Protein AF-A0A845XL93-F1 (afdb_monomer)

Mean predicted aligned error: 10.4 Å

Nearest PDB structures (foldseek):
  8s0f-assembly1_D  TM=5.681E-01  e=9.215E-02  Homo sapiens
  8iye-assembly1_B  TM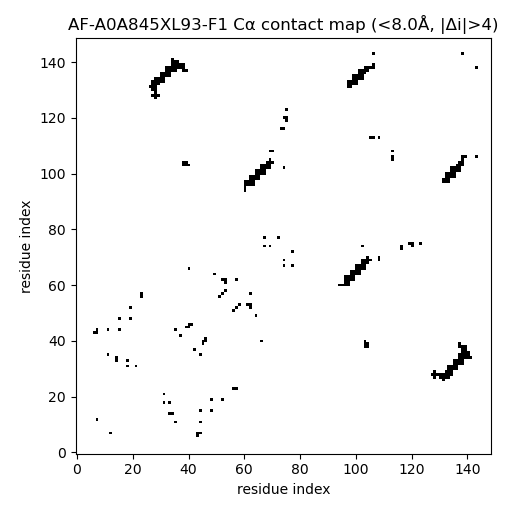=3.370E-01  e=1.495E+00  Streptomyces hygroscopicus subsp. limoneus
  4f96-assembly1_A  TM=2.804E-01  e=1.154E+00  Streptomyces hygroscopicus subsp. limoneus
  4f9f-assembly2_C  TM=4.784E-01  e=8.063E+00  Streptomyces hygroscopicus subsp. limoneus
  4f97-assembly1_B  TM=2.771E-01  e=3.472E+00  Streptomyces hygroscopicus subsp. limoneus

Secondary structure (DSSP, 8-state):
--PPPPSS-HHHHHHHHHHHHHHHT--SSEEEEEE-SS--TT-HHHHHHHHHHHHTTTTTT--EEEEEETTTS-HHHHHHHT-GGGG-S-TT--S---EEEEEE-GGGS-HHHHHHHHHHHHHHHHHHHTS--EEEEEES-GGGGGGG-

Radius of gyration: 16.37 Å; Cα contacts (8 Å, |Δi|>4): 175; chains: 1; bounding box: 47×34×44 Å

Solvent-accessible surface area (backbone atoms only — not comparable to full-atom values): 8895 Å² total; per-residue (Å²): 130,84,75,72,78,72,91,62,52,77,67,53,51,53,51,48,53,51,52,50,52,53,55,73,73,54,70,62,42,40,82,44,80,45,74,34,88,59,39,46,89,83,24,70,68,49,50,49,50,54,45,48,55,70,68,62,84,37,68,91,60,33,64,43,77,40,83,42,49,51,87,78,51,55,68,67,59,56,56,63,71,63,53,68,81,83,62,82,79,62,103,82,63,77,76,81,46,37,40,32,36,44,35,26,40,59,87,74,43,58,66,73,58,33,55,49,54,51,51,51,46,64,69,45,38,65,74,49,58,72,38,65,29,38,42,33,40,34,29,56,50,73,71,60,60,67,78,72,112

Foldseek 3Di:
DPDDPDPDDPVLVVLLVVVLVCVLPDWAEAEAERAALDLDCPDPSNVVSVCVLQPPSCVVQAEDEDEAEPVPDQPVVVVVVPDCPVVPPDPDDPHPRAYEYEYGCLVVDDPVSSVVSLVVCVVCVVVSSNGRHYYYYYHNDPVVVVVND

pLDDT: mean 71.44, std 13.68, range [36.12, 89.19]

Structure (mmCIF, N/CA/C/O backbone):
data_AF-A0A845XL93-F1
#
_entry.id   AF-A0A845XL93-F1
#
loop_
_atom_site.group_PDB
_atom_site.id
_atom_site.type_symbol
_atom_site.label_atom_id
_atom_site.label_alt_id
_atom_site.label_comp_id
_atom_site.label_asym_id
_atom_site.label_entity_id
_atom_site.label_seq_id
_atom_site.pdbx_PDB_ins_code
_atom_site.Cartn_x
_atom_site.Cartn_y
_atom_site.Cartn_z
_atom_site.occupancy
_atom_site.B_iso_or_equiv
_atom_site.auth_seq_id
_atom_site.auth_comp_id
_atom_site.auth_asym_id
_atom_site.auth_atom_id
_atom_site.pdbx_PDB_model_num
ATOM 1 N N . MET A 1 1 ? -30.159 -8.352 -22.804 1.00 36.12 1 MET A N 1
ATOM 2 C CA . MET A 1 1 ? -29.312 -7.278 -22.245 1.00 36.12 1 MET A CA 1
ATOM 3 C C . MET A 1 1 ? -27.889 -7.794 -22.299 1.00 36.12 1 MET A C 1
ATOM 5 O O . MET A 1 1 ? -27.636 -8.831 -21.707 1.00 36.12 1 MET A O 1
ATOM 9 N N . ALA A 1 2 ? -27.021 -7.185 -23.109 1.00 36.53 2 ALA A N 1
ATOM 10 C CA . ALA A 1 2 ? -25.612 -7.560 -23.146 1.00 36.53 2 ALA A CA 1
ATOM 11 C C . ALA A 1 2 ? -24.971 -7.021 -21.864 1.00 36.53 2 ALA A C 1
ATOM 13 O O . ALA A 1 2 ? -24.860 -5.808 -21.699 1.00 36.53 2 ALA A O 1
ATOM 14 N N . THR A 1 3 ? -24.655 -7.908 -20.925 1.00 44.03 3 THR A N 1
ATOM 15 C CA . THR A 1 3 ? -23.794 -7.583 -19.788 1.00 44.03 3 THR A CA 1
ATOM 16 C C . THR A 1 3 ? -22.471 -7.096 -20.362 1.00 44.03 3 THR A C 1
ATOM 18 O O . THR A 1 3 ? -21.871 -7.794 -21.183 1.00 44.03 3 THR A O 1
ATOM 21 N N . ALA A 1 4 ? -22.069 -5.873 -20.008 1.00 52.59 4 ALA A N 1
ATOM 22 C CA . ALA A 1 4 ? -20.750 -5.362 -20.353 1.00 52.59 4 ALA A CA 1
ATOM 23 C C . ALA A 1 4 ? -19.701 -6.420 -19.962 1.00 52.59 4 ALA A C 1
ATOM 25 O O . ALA A 1 4 ? -19.879 -7.063 -18.922 1.00 52.59 4 ALA A O 1
ATOM 26 N N . PRO A 1 5 ? -18.675 -6.665 -20.796 1.00 52.50 5 PRO A N 1
ATOM 27 C CA . PRO A 1 5 ? -17.620 -7.595 -20.430 1.00 52.50 5 PRO A CA 1
ATOM 28 C C . PRO A 1 5 ? -17.034 -7.132 -19.100 1.00 52.50 5 PRO A C 1
ATOM 30 O O . PRO A 1 5 ? -16.730 -5.948 -18.946 1.00 52.50 5 PRO A O 1
ATOM 33 N N . ASP A 1 6 ? -16.953 -8.057 -18.147 1.00 60.38 6 ASP A N 1
ATOM 34 C CA . ASP A 1 6 ? -16.278 -7.815 -16.882 1.00 60.38 6 ASP A CA 1
ATOM 35 C C . ASP A 1 6 ? -14.860 -7.323 -17.209 1.00 60.38 6 ASP A C 1
ATOM 37 O O . ASP A 1 6 ? -14.123 -8.032 -17.905 1.00 60.38 6 ASP A O 1
ATOM 41 N N . PRO A 1 7 ? -14.497 -6.083 -16.835 1.00 64.62 7 PRO A N 1
ATOM 42 C CA . PRO A 1 7 ? -13.190 -5.536 -17.167 1.00 64.62 7 PRO A CA 1
ATOM 43 C C . PRO A 1 7 ? -12.063 -6.244 -16.405 1.00 64.62 7 PRO A C 1
ATOM 45 O O . PRO A 1 7 ? -10.898 -6.005 -16.714 1.00 64.62 7 PRO A O 1
ATOM 48 N N . LEU A 1 8 ? -12.399 -7.084 -15.420 1.00 66.94 8 LEU A N 1
ATOM 49 C CA . LEU A 1 8 ? -11.455 -7.792 -14.575 1.00 66.94 8 LEU A CA 1
ATOM 50 C C . LEU A 1 8 ? -11.224 -9.229 -15.034 1.00 66.94 8 LEU A C 1
ATOM 52 O O . LEU A 1 8 ? -12.135 -9.970 -15.406 1.00 66.94 8 LEU A O 1
ATOM 56 N N . THR A 1 9 ? -9.965 -9.645 -14.967 1.00 73.06 9 THR A N 1
ATOM 57 C CA . THR A 1 9 ? -9.578 -11.041 -15.145 1.00 73.06 9 THR A CA 1
ATOM 58 C C . THR A 1 9 ? -9.861 -11.844 -13.873 1.00 73.06 9 THR A C 1
ATOM 60 O O . THR A 1 9 ? -10.018 -11.300 -12.783 1.00 73.06 9 THR A O 1
ATOM 63 N N . SER A 1 10 ? -9.861 -13.176 -13.958 1.00 71.62 10 SER A N 1
ATOM 64 C CA . SER A 1 10 ? -9.963 -14.021 -12.756 1.00 71.62 10 SER A CA 1
ATOM 65 C C . SER A 1 10 ? -8.818 -13.790 -11.758 1.00 71.62 10 SER A C 1
ATOM 67 O O . SER A 1 10 ? -8.992 -14.034 -10.570 1.00 71.62 10 SER A O 1
ATOM 69 N N . ALA A 1 11 ? -7.653 -13.328 -12.225 1.00 69.50 11 ALA A N 1
ATOM 70 C CA . ALA A 1 11 ? -6.540 -12.971 -11.350 1.00 69.50 11 ALA A CA 1
ATOM 71 C C . ALA A 1 11 ? -6.840 -11.693 -10.550 1.00 69.50 11 ALA A C 1
ATOM 73 O O . ALA A 1 11 ? -6.561 -11.650 -9.357 1.00 69.50 11 ALA A O 1
ATOM 74 N N . ASP A 1 12 ? -7.468 -10.705 -11.188 1.00 70.25 12 ASP A N 1
ATOM 75 C CA . ASP A 1 12 ? -7.869 -9.449 -10.550 1.00 70.25 12 ASP A CA 1
ATOM 76 C C . ASP A 1 12 ? -8.922 -9.672 -9.456 1.00 70.25 12 ASP A C 1
ATOM 78 O O . ASP A 1 12 ? -8.832 -9.083 -8.383 1.00 70.25 12 ASP A O 1
ATOM 82 N N . HIS A 1 13 ? -9.882 -10.571 -9.697 1.00 74.44 13 HIS A N 1
ATOM 83 C CA . HIS A 1 13 ? -10.888 -10.953 -8.698 1.00 74.44 13 HIS A CA 1
ATOM 84 C C . HIS A 1 13 ? -10.280 -11.648 -7.477 1.00 74.44 13 HIS A C 1
ATOM 86 O O . HIS A 1 13 ? -10.669 -11.355 -6.350 1.00 74.44 13 HIS A O 1
ATOM 92 N N . ASN A 1 14 ? -9.301 -12.533 -7.681 1.00 76.19 14 ASN A N 1
ATOM 93 C CA . ASN A 1 14 ? -8.618 -13.207 -6.573 1.00 76.19 14 ASN A CA 1
ATOM 94 C C . ASN A 1 14 ? -7.780 -12.231 -5.732 1.00 76.19 14 ASN A C 1
ATOM 96 O O . ASN A 1 14 ? -7.750 -12.344 -4.508 1.00 76.19 14 ASN A O 1
ATOM 100 N N . GLU A 1 15 ? -7.102 -11.276 -6.376 1.00 72.38 15 GLU A N 1
ATOM 101 C CA . GLU A 1 15 ? -6.360 -10.225 -5.672 1.00 72.38 15 GLU A CA 1
ATOM 102 C C . GLU A 1 15 ? -7.322 -9.327 -4.883 1.00 72.38 15 GLU A C 1
ATOM 104 O O . GLU A 1 15 ? -7.069 -9.021 -3.721 1.00 72.38 15 GLU A O 1
ATOM 109 N N . LEU A 1 16 ? -8.464 -8.960 -5.476 1.00 75.88 16 LEU A N 1
ATOM 110 C CA . LEU A 1 16 ? -9.490 -8.154 -4.819 1.00 75.88 16 LEU A CA 1
ATOM 111 C C . LEU A 1 16 ? -10.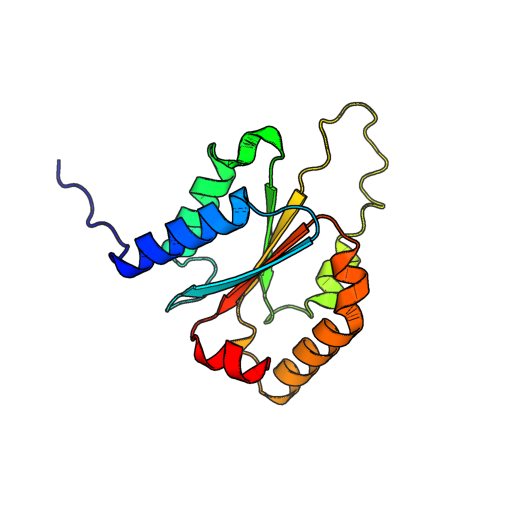041 -8.839 -3.559 1.00 75.88 16 LEU A C 1
ATOM 113 O O . LEU A 1 16 ? -10.081 -8.214 -2.502 1.00 75.88 16 LEU A O 1
ATOM 117 N N . ASP A 1 17 ? -10.412 -10.117 -3.653 1.00 78.94 17 ASP A N 1
ATOM 118 C CA . ASP A 1 17 ? -10.930 -10.902 -2.523 1.00 78.94 17 ASP A CA 1
ATOM 119 C C . ASP A 1 17 ? -9.886 -11.041 -1.400 1.00 78.94 17 ASP A C 1
ATOM 121 O O . ASP A 1 17 ? -10.180 -10.856 -0.217 1.00 78.94 17 ASP A O 1
ATOM 125 N N . SER A 1 18 ? -8.621 -11.257 -1.776 1.00 80.81 18 SER A N 1
ATOM 126 C CA . SER A 1 18 ? -7.488 -11.283 -0.846 1.00 80.81 18 SER A CA 1
ATOM 127 C C . SER A 1 18 ? -7.295 -9.942 -0.124 1.00 80.81 18 SER A C 1
ATOM 129 O O . SER A 1 18 ? -7.113 -9.912 1.098 1.00 80.81 18 SER A O 1
ATOM 131 N N . LEU A 1 19 ? -7.368 -8.819 -0.849 1.00 80.94 19 LEU A N 1
ATOM 132 C CA . LEU A 1 19 ? -7.228 -7.474 -0.283 1.00 80.94 19 LEU A CA 1
ATOM 133 C C . LEU A 1 19 ? -8.378 -7.131 0.664 1.00 80.94 19 LEU A C 1
ATOM 135 O O . LEU A 1 19 ? -8.128 -6.585 1.739 1.00 80.94 19 LEU A O 1
ATOM 139 N N . VAL A 1 20 ? -9.614 -7.465 0.286 1.00 78.75 20 VAL A N 1
ATOM 140 C CA . VAL A 1 20 ? -10.805 -7.251 1.121 1.00 78.75 20 VAL A CA 1
ATOM 141 C C . VAL A 1 20 ? -10.711 -8.091 2.389 1.00 78.75 20 VAL A C 1
ATOM 143 O O . VAL A 1 20 ? -10.773 -7.533 3.479 1.00 78.75 20 VAL A O 1
ATOM 146 N N . THR A 1 21 ? -10.428 -9.390 2.267 1.00 78.06 21 THR A N 1
ATOM 147 C CA . THR A 1 21 ? -10.258 -10.287 3.422 1.00 78.06 21 THR A CA 1
ATOM 148 C C . THR A 1 21 ? -9.145 -9.801 4.355 1.00 78.06 21 THR A C 1
ATOM 150 O O . THR A 1 21 ? -9.297 -9.786 5.576 1.00 78.06 21 THR A O 1
ATOM 153 N N . THR A 1 22 ? -8.009 -9.367 3.798 1.00 80.19 22 THR A N 1
ATOM 154 C CA . THR A 1 22 ? -6.891 -8.827 4.589 1.00 80.19 22 THR A CA 1
ATOM 155 C C . THR A 1 22 ? -7.302 -7.560 5.330 1.00 80.19 22 THR A C 1
ATOM 157 O O . THR A 1 22 ? -6.920 -7.380 6.484 1.00 80.19 22 THR A O 1
ATOM 160 N N . LEU A 1 23 ? -8.077 -6.689 4.681 1.00 78.69 23 LEU A N 1
ATOM 161 C CA . LEU A 1 23 ? -8.580 -5.462 5.280 1.00 78.69 23 LEU A CA 1
ATOM 162 C C . LEU A 1 23 ? -9.598 -5.752 6.398 1.00 78.69 23 LEU A C 1
ATOM 164 O O . LEU A 1 23 ? -9.496 -5.135 7.455 1.00 78.69 23 LEU A O 1
ATOM 168 N N . GLU A 1 24 ? -10.507 -6.714 6.211 1.00 74.94 24 GLU A N 1
ATOM 169 C CA . GLU A 1 24 ? -11.516 -7.141 7.205 1.00 74.94 24 GLU A CA 1
ATOM 170 C C . GLU A 1 24 ? -10.887 -7.739 8.459 1.00 74.94 24 GLU A C 1
ATOM 172 O O . GLU A 1 24 ? -11.335 -7.484 9.573 1.00 74.94 24 GLU A O 1
ATOM 177 N N . LEU A 1 25 ? -9.809 -8.502 8.293 1.00 76.62 25 LEU A N 1
ATOM 178 C CA . LEU A 1 25 ? -9.074 -9.097 9.407 1.00 76.62 25 LEU A CA 1
ATOM 179 C C . LEU A 1 25 ? -8.065 -8.130 10.044 1.00 76.62 25 LEU A C 1
ATOM 181 O O . LEU A 1 25 ? -7.403 -8.485 11.023 1.00 76.62 25 LEU A O 1
ATOM 185 N N . SER A 1 26 ? -7.899 -6.930 9.482 1.00 74.25 26 SER A N 1
ATOM 186 C CA . SER A 1 26 ? -6.886 -5.981 9.929 1.00 74.25 26 SER A CA 1
ATOM 187 C C . SER A 1 26 ? -7.327 -5.214 11.177 1.00 74.25 26 SER A C 1
ATOM 189 O O . SER A 1 26 ? -8.403 -4.627 11.212 1.00 74.25 26 SER A O 1
ATOM 191 N N . SER A 1 27 ? -6.446 -5.122 12.174 1.00 69.06 27 SER A N 1
ATOM 192 C CA . SER A 1 27 ? -6.655 -4.326 13.392 1.00 69.06 27 SER A CA 1
ATOM 193 C C . SER A 1 27 ? -5.460 -3.407 13.653 1.00 69.06 27 SER A C 1
ATOM 195 O O . SER A 1 27 ? -4.318 -3.841 13.475 1.00 69.06 27 SER A O 1
ATOM 197 N N . GLY A 1 28 ? -5.684 -2.177 14.124 1.00 71.88 28 GLY A N 1
ATOM 198 C CA . GLY A 1 28 ? -4.604 -1.228 14.432 1.00 71.88 28 GLY A CA 1
ATOM 199 C C . GLY A 1 28 ? -3.897 -0.706 13.177 1.00 71.88 28 GLY A C 1
ATOM 200 O O . GLY A 1 28 ? -4.511 -0.520 12.130 1.00 71.88 28 GLY A O 1
ATOM 201 N N . THR A 1 29 ? -2.583 -0.475 13.214 1.00 74.44 29 THR A N 1
ATOM 202 C CA . THR A 1 29 ? -1.862 -0.122 11.980 1.00 74.44 29 THR A CA 1
ATOM 203 C C . THR A 1 29 ? -1.622 -1.350 11.112 1.00 74.44 29 THR A C 1
ATOM 205 O O . THR A 1 29 ? -1.032 -2.330 11.564 1.00 74.44 29 THR A O 1
ATOM 208 N N . THR A 1 30 ? -2.010 -1.306 9.840 1.00 79.56 30 THR A N 1
ATOM 209 C CA . THR A 1 30 ? -1.757 -2.410 8.900 1.00 79.56 30 THR A CA 1
ATOM 210 C C . THR A 1 30 ? -1.133 -1.897 7.615 1.00 79.56 30 THR A C 1
ATOM 212 O O . THR A 1 30 ? -1.621 -0.945 7.014 1.00 79.56 30 THR A O 1
ATOM 215 N N . ILE A 1 31 ? -0.042 -2.534 7.188 1.00 78.75 31 ILE A N 1
ATOM 216 C CA . ILE A 1 31 ? 0.593 -2.268 5.897 1.00 78.75 31 ILE A CA 1
ATOM 217 C C . ILE A 1 31 ? 0.208 -3.396 4.945 1.00 78.75 31 ILE A C 1
ATOM 219 O O . ILE A 1 31 ? 0.489 -4.560 5.226 1.00 78.75 31 ILE A O 1
ATOM 223 N N . ILE A 1 32 ? -0.417 -3.045 3.826 1.00 81.25 32 ILE A N 1
ATOM 224 C CA 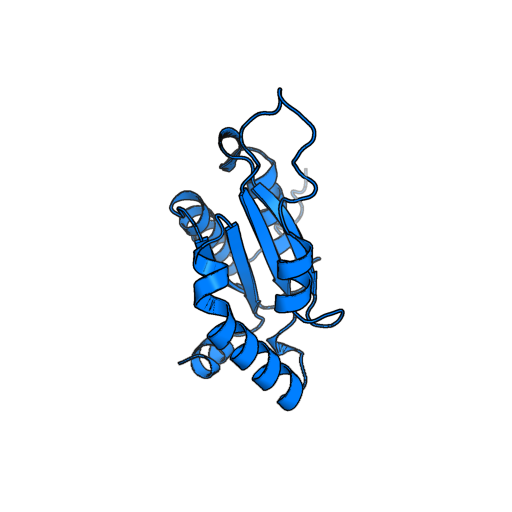. ILE A 1 32 ? -0.837 -3.975 2.778 1.00 81.25 32 ILE A CA 1
ATOM 225 C C . ILE A 1 32 ? -0.054 -3.642 1.509 1.00 81.25 32 ILE A C 1
ATOM 227 O O . ILE A 1 32 ? 0.076 -2.477 1.137 1.00 81.25 32 ILE A O 1
ATOM 231 N N . PHE A 1 33 ? 0.465 -4.659 0.830 1.00 77.81 33 PHE A N 1
ATOM 232 C CA . PHE A 1 33 ? 1.073 -4.510 -0.489 1.00 77.81 33 PHE A CA 1
ATOM 233 C C . PHE A 1 33 ? 0.123 -5.111 -1.523 1.00 77.81 33 PHE A C 1
ATOM 235 O O . PHE A 1 33 ? 0.002 -6.328 -1.601 1.00 77.81 33 PHE A O 1
ATOM 242 N N . ALA A 1 34 ? -0.559 -4.251 -2.275 1.00 78.12 34 ALA A N 1
ATOM 243 C CA . ALA A 1 34 ? -1.465 -4.626 -3.352 1.00 78.12 34 ALA A CA 1
ATOM 244 C C . ALA A 1 34 ? -0.690 -4.680 -4.671 1.00 78.12 34 ALA A C 1
ATOM 246 O O . ALA A 1 34 ? -0.074 -3.686 -5.073 1.00 78.12 34 ALA A O 1
ATOM 247 N N . ILE A 1 35 ? -0.700 -5.827 -5.348 1.00 69.06 35 ILE A N 1
ATOM 248 C CA . ILE A 1 35 ? 0.038 -6.009 -6.600 1.00 69.06 35 ILE A CA 1
ATOM 249 C C . ILE A 1 35 ? -0.965 -6.006 -7.750 1.00 69.06 35 ILE A C 1
ATOM 251 O O . ILE A 1 35 ? -1.738 -6.942 -7.909 1.00 69.06 35 ILE A O 1
ATOM 255 N N . ALA A 1 36 ? -0.930 -4.967 -8.584 1.00 65.75 36 ALA A N 1
ATOM 256 C CA . ALA A 1 36 ? -1.817 -4.841 -9.737 1.00 65.75 36 ALA A CA 1
ATOM 257 C C . ALA A 1 36 ? -1.029 -4.445 -10.996 1.00 65.75 36 ALA A C 1
ATOM 259 O O . ALA A 1 36 ? -0.222 -3.518 -10.928 1.00 65.75 36 ALA A O 1
ATOM 260 N N . PRO A 1 37 ? -1.276 -5.086 -12.158 1.00 53.12 37 PRO A N 1
ATOM 261 C CA . PRO A 1 37 ? -0.504 -4.881 -13.393 1.00 53.12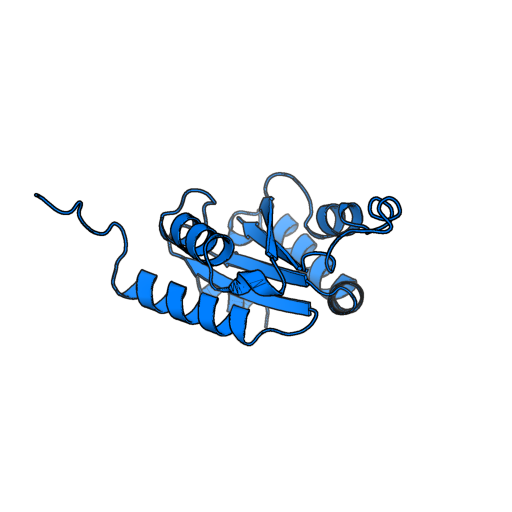 37 PRO A CA 1
ATOM 262 C C . PRO A 1 37 ? -0.514 -3.432 -13.912 1.00 53.12 37 PRO A C 1
ATOM 264 O O . PRO A 1 37 ? 0.404 -3.020 -14.624 1.00 53.12 37 PRO A O 1
ATOM 267 N N . GLU A 1 38 ? -1.482 -2.621 -13.487 1.00 60.19 38 GLU A N 1
ATOM 268 C CA . GLU A 1 38 ? -1.455 -1.169 -13.618 1.00 60.19 38 GLU A CA 1
ATOM 269 C C . GLU A 1 38 ? -1.884 -0.533 -12.285 1.00 60.19 38 GLU A C 1
ATOM 271 O O . GLU A 1 38 ? -3.058 -0.327 -12.001 1.00 60.19 38 GLU A O 1
ATOM 276 N N . SER A 1 39 ? -0.913 -0.202 -11.437 1.00 58.53 39 SER A N 1
ATOM 277 C CA . SER A 1 39 ? -1.084 0.448 -10.127 1.00 58.53 39 SER A CA 1
ATOM 278 C C . SER A 1 39 ? -1.425 1.945 -10.239 1.00 58.53 39 SER A C 1
ATOM 280 O O . SER A 1 39 ? -0.836 2.806 -9.583 1.00 58.53 39 SER A O 1
ATOM 282 N N . GLY A 1 40 ? -2.362 2.279 -11.126 1.00 66.25 40 GLY A N 1
ATOM 283 C CA . GLY A 1 40 ? -2.911 3.620 -11.280 1.00 66.25 40 GLY A CA 1
ATOM 284 C C . GLY A 1 40 ? -4.206 3.794 -10.478 1.00 66.25 40 GLY A C 1
ATOM 285 O O . GLY A 1 40 ? -4.993 2.859 -10.376 1.00 66.25 40 GLY A O 1
ATOM 286 N N . PRO A 1 41 ? -4.516 5.007 -9.989 1.00 68.12 41 PRO A N 1
ATOM 287 C CA . PRO A 1 41 ? -5.736 5.277 -9.216 1.00 68.12 41 PRO A CA 1
ATOM 288 C C . PRO A 1 41 ? -7.033 5.103 -10.026 1.00 68.12 41 PRO A C 1
ATOM 290 O O . PRO A 1 41 ? -8.114 5.106 -9.454 1.00 68.12 41 PRO A O 1
ATOM 293 N N . LYS A 1 42 ? -6.921 5.009 -11.357 1.00 72.62 42 LYS A N 1
ATOM 294 C CA . LYS A 1 42 ? -8.026 4.796 -12.307 1.00 72.62 42 LYS A CA 1
ATOM 295 C C . LYS A 1 42 ? -8.086 3.353 -12.817 1.00 72.62 42 LYS A C 1
ATOM 297 O O . LYS A 1 42 ? -8.717 3.088 -13.834 1.00 72.62 42 LYS A O 1
ATOM 302 N N . HIS A 1 43 ? -7.331 2.445 -12.203 1.00 74.69 43 HIS A N 1
ATOM 303 C CA . HIS A 1 43 ? -7.354 1.051 -12.610 1.00 74.69 43 HIS A CA 1
ATOM 304 C C . HIS A 1 43 ? -8.672 0.403 -12.162 1.00 74.69 43 HIS A C 1
ATOM 306 O O . HIS A 1 43 ? -9.080 0.631 -11.021 1.00 74.69 43 HIS A O 1
ATOM 312 N N . PRO A 1 44 ? -9.314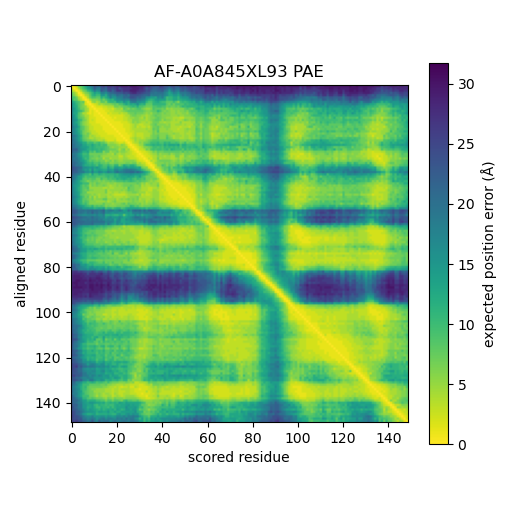 -0.443 -12.988 1.00 76.12 44 PRO A N 1
ATOM 313 C CA . PRO A 1 44 ? -10.586 -1.072 -12.636 1.00 76.12 44 PRO A CA 1
ATOM 314 C C . PRO A 1 44 ? -10.570 -1.817 -11.291 1.00 76.12 44 PRO A C 1
ATOM 316 O O . PRO A 1 44 ? -11.545 -1.754 -10.550 1.00 76.12 44 PRO A O 1
ATOM 319 N N . VAL A 1 45 ? -9.450 -2.454 -10.923 1.00 75.56 45 VAL A N 1
ATOM 320 C CA . VAL A 1 45 ? -9.295 -3.130 -9.614 1.00 75.56 45 VAL A CA 1
ATOM 321 C C . VAL A 1 45 ? -9.335 -2.139 -8.452 1.00 75.56 45 VAL A C 1
ATOM 323 O O . VAL A 1 45 ? -9.953 -2.409 -7.428 1.00 75.56 45 VAL A O 1
ATOM 326 N N . VAL A 1 46 ? -8.713 -0.970 -8.614 1.00 78.19 46 VAL A N 1
ATOM 327 C CA . VAL A 1 46 ? -8.688 0.092 -7.596 1.00 78.19 46 VAL A CA 1
ATOM 328 C C . VAL A 1 46 ? -10.078 0.702 -7.429 1.00 78.19 46 VAL A C 1
ATOM 330 O O . VAL A 1 46 ? -10.516 0.950 -6.304 1.00 78.19 46 VAL A O 1
ATOM 333 N N . GLU A 1 47 ? -10.784 0.922 -8.540 1.00 79.94 47 GLU A N 1
ATOM 334 C CA . GLU A 1 47 ? -12.152 1.444 -8.540 1.00 79.94 47 GLU A CA 1
ATOM 335 C C . GLU A 1 47 ? -13.123 0.464 -7.877 1.00 79.94 47 GLU A C 1
ATOM 337 O O . GLU A 1 47 ? -13.900 0.867 -7.010 1.00 79.94 47 GLU A O 1
ATOM 342 N N . GLN A 1 48 ? -13.039 -0.827 -8.216 1.00 78.50 48 GLN A N 1
ATOM 343 C CA . GLN A 1 48 ? -13.866 -1.855 -7.587 1.00 78.50 48 GLN A CA 1
ATOM 344 C C . GLN A 1 48 ? -13.537 -2.030 -6.104 1.00 78.50 48 GLN A C 1
ATOM 346 O O . GLN A 1 48 ? -14.456 -2.046 -5.291 1.00 78.50 48 GLN A O 1
ATOM 351 N N . PHE A 1 49 ? -12.257 -2.058 -5.727 1.00 82.62 49 PHE A N 1
ATOM 352 C CA . PHE A 1 49 ? -11.848 -2.095 -4.322 1.00 82.62 49 PHE A CA 1
ATOM 353 C C . PHE A 1 49 ? -12.406 -0.907 -3.538 1.00 82.62 49 PHE A C 1
ATOM 355 O O . PHE A 1 49 ? -13.031 -1.085 -2.498 1.00 82.62 49 PHE A O 1
ATOM 362 N N . THR A 1 50 ? -12.267 0.307 -4.071 1.00 77.88 50 THR A N 1
ATOM 363 C CA . THR A 1 50 ? -12.810 1.514 -3.433 1.00 77.88 50 THR A CA 1
ATOM 364 C C . THR A 1 50 ? -14.335 1.450 -3.316 1.00 77.88 50 THR A C 1
ATOM 366 O O . THR A 1 50 ? -14.892 1.872 -2.305 1.00 77.88 50 THR A O 1
ATOM 369 N N . SER A 1 51 ? -15.021 0.897 -4.321 1.00 79.69 51 SER A N 1
ATOM 370 C CA . SER A 1 51 ? -16.470 0.679 -4.276 1.00 79.69 51 SER A CA 1
ATOM 371 C C . SER A 1 51 ? -16.860 -0.298 -3.167 1.00 79.69 51 SER A C 1
ATOM 373 O O . SER A 1 51 ? -17.742 0.027 -2.380 1.00 79.69 51 SER A O 1
ATOM 375 N N . VAL A 1 52 ? -16.183 -1.447 -3.056 1.00 77.81 52 VAL A N 1
ATOM 376 C CA . VAL A 1 52 ? -16.439 -2.454 -2.009 1.00 77.81 52 VAL A CA 1
ATOM 377 C C . VAL A 1 52 ? -16.194 -1.871 -0.620 1.00 77.81 52 VAL A C 1
ATOM 379 O O . VAL A 1 52 ? -17.026 -2.037 0.273 1.00 77.81 52 VAL A O 1
ATOM 382 N N . VAL A 1 53 ? -15.096 -1.124 -0.458 1.00 76.50 53 VAL A N 1
ATOM 383 C CA . VAL A 1 53 ? -14.757 -0.478 0.814 1.00 76.50 53 VAL A CA 1
ATOM 384 C C . VAL A 1 53 ? -15.816 0.545 1.234 1.00 76.50 53 VAL A C 1
ATOM 386 O O . VAL A 1 53 ? -16.166 0.622 2.409 1.00 76.50 53 VAL A O 1
ATOM 389 N N . ASN A 1 54 ? -16.345 1.311 0.276 1.00 71.56 54 ASN A N 1
ATOM 390 C CA . ASN A 1 54 ? -17.321 2.370 0.533 1.00 71.56 54 ASN A CA 1
ATOM 391 C C . ASN A 1 54 ? -18.770 1.881 0.647 1.00 71.56 54 ASN A C 1
ATOM 393 O O . ASN A 1 54 ? -19.597 2.619 1.179 1.00 71.56 54 ASN A O 1
ATOM 397 N N . GLN A 1 55 ? -19.112 0.717 0.085 1.00 66.12 55 GLN A N 1
ATOM 398 C CA . GLN A 1 55 ? -20.507 0.299 -0.031 1.00 66.12 55 GLN A CA 1
ATOM 399 C C . GLN A 1 55 ? -21.031 -0.325 1.258 1.00 66.12 55 GLN A C 1
ATOM 401 O O . GLN A 1 55 ? -21.981 0.223 1.801 1.00 66.12 55 GLN A O 1
ATOM 406 N N . GLU A 1 56 ? -20.461 -1.421 1.769 1.00 54.28 56 GLU A N 1
ATOM 407 C CA . GLU A 1 56 ? -21.100 -2.142 2.892 1.00 54.28 56 GLU A CA 1
ATOM 408 C C . GLU A 1 56 ? -20.139 -2.958 3.782 1.00 54.28 56 GLU A C 1
ATOM 410 O O . GLU A 1 56 ? -20.431 -3.129 4.964 1.00 54.28 56 GLU A O 1
ATOM 415 N N . ALA A 1 57 ? -18.979 -3.412 3.288 1.00 52.12 57 ALA A N 1
ATOM 416 C CA . ALA A 1 57 ? -18.130 -4.377 4.010 1.00 52.12 57 ALA A CA 1
ATOM 417 C C . ALA A 1 57 ? -17.461 -3.823 5.288 1.00 52.12 57 ALA A C 1
ATOM 419 O O . ALA A 1 57 ? -17.145 -4.577 6.202 1.00 52.12 57 ALA A O 1
ATOM 420 N N . PHE A 1 58 ? -17.290 -2.501 5.392 1.00 57.38 58 PHE A N 1
ATOM 421 C CA . PHE A 1 58 ? -16.570 -1.865 6.508 1.00 57.38 58 PHE A CA 1
ATOM 422 C C . PHE A 1 58 ? -17.384 -0.791 7.230 1.00 57.38 58 PHE A C 1
ATOM 424 O O . PHE A 1 58 ? -16.830 0.047 7.939 1.00 57.38 58 PHE A O 1
ATOM 431 N N . SER A 1 59 ? -18.706 -0.784 7.037 1.00 53.03 59 SER A N 1
ATOM 432 C CA . SER A 1 59 ? -19.585 0.313 7.455 1.00 53.03 59 SER A CA 1
ATOM 433 C C . SER A 1 59 ? -19.714 0.500 8.976 1.00 53.03 59 SER A C 1
ATOM 435 O O . SER A 1 59 ? -20.243 1.531 9.392 1.00 53.03 59 SER A O 1
ATOM 437 N N . GLU A 1 60 ? -19.255 -0.443 9.807 1.00 52.84 60 GLU A N 1
ATOM 438 C CA . GLU A 1 60 ? -19.288 -0.287 11.272 1.00 52.84 60 GLU A CA 1
ATOM 439 C C . GLU A 1 60 ? -18.107 0.540 11.822 1.00 52.84 60 GLU A C 1
ATOM 441 O O . GLU A 1 60 ? -18.297 1.292 12.776 1.00 52.84 60 GLU A O 1
ATOM 446 N N . GLU A 1 61 ? -16.927 0.488 11.188 1.00 54.84 61 GLU A N 1
ATOM 447 C CA . GLU A 1 61 ? -15.751 1.307 11.558 1.00 54.84 61 GLU A CA 1
ATOM 448 C C . GLU A 1 61 ? -15.501 2.470 10.582 1.00 54.84 61 GLU A C 1
ATOM 450 O O . GLU A 1 61 ? -14.933 3.489 10.969 1.00 54.84 61 GLU A O 1
ATOM 455 N N . GLY A 1 62 ? -15.976 2.349 9.337 1.00 65.56 62 G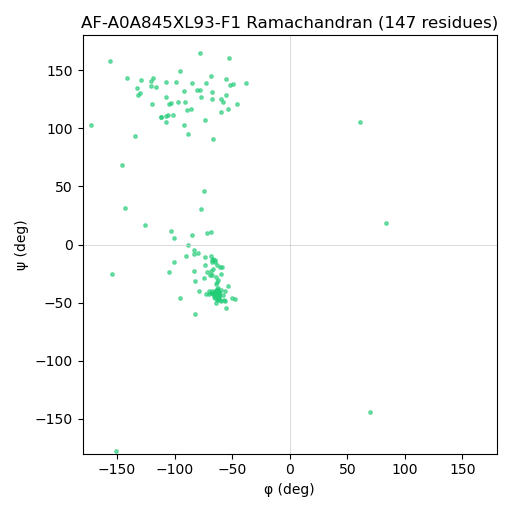LY A N 1
ATOM 456 C CA . GLY A 1 62 ? -15.894 3.346 8.271 1.00 65.56 62 GLY A CA 1
ATOM 457 C C . GLY A 1 62 ? -14.454 3.698 7.903 1.00 65.56 62 GLY A C 1
ATOM 458 O O . GLY A 1 62 ? -13.793 4.447 8.613 1.00 65.56 62 GLY A O 1
ATOM 459 N N . PHE A 1 63 ? -13.946 3.231 6.763 1.00 73.69 63 PHE A N 1
ATOM 460 C CA . PHE A 1 63 ? -12.634 3.684 6.297 1.00 73.69 63 PHE A CA 1
ATOM 461 C C . PHE A 1 63 ? -12.716 5.071 5.656 1.00 73.69 63 PHE A C 1
ATOM 463 O O . PHE A 1 63 ? -13.530 5.315 4.766 1.00 73.69 63 PHE A O 1
ATOM 470 N N . GLN A 1 64 ? -11.810 5.976 6.036 1.00 79.25 64 GLN A N 1
ATOM 471 C CA . GLN A 1 64 ? -11.591 7.206 5.276 1.00 79.25 64 GLN A CA 1
ATOM 472 C C . GLN A 1 64 ? -10.542 6.951 4.191 1.00 79.25 64 GLN A C 1
ATOM 474 O O . GLN A 1 64 ? -9.338 7.047 4.444 1.00 79.25 64 GLN A O 1
ATOM 479 N N . VAL A 1 65 ? -11.003 6.636 2.978 1.00 81.94 65 VAL A N 1
ATOM 480 C CA . VAL A 1 65 ? -10.122 6.388 1.829 1.00 81.94 65 VAL A CA 1
ATOM 481 C C . VAL A 1 65 ? -9.420 7.681 1.406 1.00 81.94 65 VAL A C 1
ATOM 483 O O . VAL A 1 65 ? -10.059 8.694 1.115 1.00 81.94 65 VAL A O 1
ATOM 486 N N . ARG A 1 66 ? -8.088 7.651 1.351 1.00 84.44 66 ARG A N 1
ATOM 487 C CA . ARG A 1 66 ? -7.243 8.748 0.871 1.00 84.44 66 ARG A CA 1
ATOM 488 C C . ARG A 1 66 ? -6.222 8.223 -0.125 1.00 84.44 66 ARG A C 1
ATOM 490 O O . ARG A 1 66 ? -5.466 7.307 0.178 1.00 84.44 66 ARG A O 1
ATOM 497 N N . ASN A 1 67 ? -6.146 8.862 -1.285 1.00 87.12 67 ASN A N 1
ATOM 498 C CA . ASN A 1 67 ? -5.151 8.526 -2.298 1.00 87.12 67 ASN A CA 1
ATOM 499 C C . ASN A 1 67 ? -3.895 9.377 -2.108 1.00 87.12 67 ASN A C 1
ATOM 501 O O . ASN A 1 67 ? -3.980 10.599 -1.985 1.00 87.12 67 ASN A O 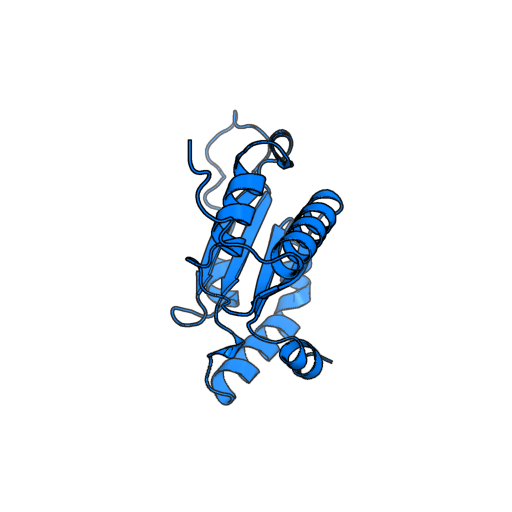1
ATOM 505 N N . PHE A 1 68 ? -2.736 8.730 -2.126 1.00 88.19 68 PHE A N 1
ATOM 506 C CA . PHE A 1 68 ? -1.425 9.359 -2.074 1.00 88.19 68 PHE A CA 1
ATOM 507 C C . PHE A 1 68 ? -0.609 8.991 -3.316 1.00 88.19 68 PHE A C 1
ATOM 509 O O . PHE A 1 68 ? -0.545 7.828 -3.714 1.00 88.19 68 PHE A O 1
ATOM 516 N N . PHE A 1 69 ? 0.065 9.980 -3.904 1.00 88.12 69 PHE A N 1
ATOM 517 C CA . PHE A 1 69 ? 0.890 9.795 -5.093 1.00 88.12 69 PHE A CA 1
ATOM 518 C C . PHE A 1 69 ? 2.337 10.173 -4.812 1.00 88.12 69 PHE A C 1
ATOM 520 O O . PHE A 1 69 ? 2.651 11.335 -4.550 1.00 88.12 69 PHE A O 1
ATOM 527 N N . TYR A 1 70 ? 3.240 9.213 -4.989 1.00 85.25 70 TYR A N 1
ATOM 528 C CA . TYR A 1 70 ? 4.677 9.443 -4.853 1.00 85.25 70 TYR A CA 1
ATOM 529 C C . TYR A 1 70 ? 5.240 10.436 -5.877 1.00 85.25 70 TYR A C 1
ATOM 531 O O . TYR A 1 70 ? 6.317 10.991 -5.673 1.00 85.25 70 TYR A O 1
ATOM 539 N N . SER A 1 71 ? 4.523 10.708 -6.970 1.00 84.38 71 SER A N 1
ATOM 540 C CA . SER A 1 71 ? 4.883 11.771 -7.911 1.00 84.38 71 SER A CA 1
ATOM 541 C C . SER A 1 71 ? 4.736 13.174 -7.310 1.00 84.38 71 SER A C 1
ATOM 543 O O . SER A 1 71 ? 5.457 14.077 -7.730 1.00 84.38 71 SER A O 1
ATOM 545 N N . GLN A 1 72 ? 3.858 13.352 -6.317 1.00 84.25 72 GLN A N 1
ATOM 546 C CA . GLN A 1 72 ? 3.472 14.656 -5.774 1.00 84.25 72 GLN A CA 1
ATOM 547 C C . GLN A 1 72 ? 4.277 15.050 -4.530 1.00 84.25 72 GLN A C 1
ATOM 549 O O . GLN A 1 72 ? 4.757 16.177 -4.461 1.00 84.25 72 GLN A O 1
ATOM 554 N N . ASP A 1 73 ? 4.460 14.138 -3.572 1.00 82.31 73 ASP A N 1
ATOM 555 C CA . ASP A 1 73 ? 5.148 14.426 -2.303 1.00 82.31 73 ASP A CA 1
ATOM 556 C C . ASP A 1 73 ? 5.844 13.166 -1.744 1.00 82.31 73 ASP A C 1
ATOM 558 O O . ASP A 1 73 ? 5.872 12.113 -2.386 1.00 82.31 73 ASP A O 1
ATOM 562 N N . SER A 1 74 ? 6.465 13.283 -0.570 1.00 84.50 74 SER A N 1
ATOM 563 C CA . SER A 1 74 ? 6.941 12.176 0.255 1.00 84.50 74 SER A CA 1
ATOM 564 C C . SER A 1 74 ? 5.806 11.650 1.125 1.00 84.50 74 SER A C 1
ATOM 566 O O . SER A 1 74 ? 5.047 12.423 1.714 1.00 84.50 74 SER A O 1
ATOM 568 N N . LEU A 1 75 ? 5.725 10.326 1.262 1.00 85.25 75 LEU A N 1
ATOM 569 C CA . LEU A 1 75 ? 4.668 9.698 2.052 1.00 85.25 75 LEU A CA 1
ATOM 570 C C . LEU A 1 75 ? 4.719 10.166 3.509 1.00 85.25 75 LEU A C 1
ATOM 572 O O . LEU A 1 75 ? 3.691 10.454 4.102 1.00 85.25 75 LEU A O 1
ATOM 576 N N . ILE A 1 76 ? 5.916 10.314 4.073 1.00 81.38 76 ILE A N 1
ATOM 577 C CA . ILE A 1 76 ? 6.078 10.775 5.454 1.00 81.38 76 ILE A CA 1
ATOM 578 C C . ILE A 1 76 ? 5.511 12.189 5.651 1.00 81.38 76 ILE A C 1
ATOM 580 O O . ILE A 1 76 ? 4.821 12.424 6.640 1.00 81.38 76 ILE A O 1
ATOM 584 N N . ASN A 1 77 ? 5.728 13.110 4.706 1.00 82.75 77 ASN A N 1
ATOM 585 C CA . ASN A 1 77 ? 5.161 14.463 4.779 1.00 82.75 77 ASN A CA 1
ATOM 586 C C . ASN A 1 77 ? 3.633 14.426 4.750 1.00 82.75 77 ASN A C 1
ATOM 588 O O . ASN A 1 77 ? 2.981 15.055 5.583 1.00 82.75 77 ASN A O 1
ATOM 592 N N . PHE A 1 78 ? 3.077 13.640 3.824 1.00 85.50 78 PHE A N 1
ATOM 593 C CA . PHE A 1 78 ? 1.641 13.426 3.723 1.00 85.50 78 PHE A CA 1
ATOM 594 C C . PHE A 1 78 ? 1.071 12.890 5.039 1.00 85.50 78 PHE A C 1
ATOM 596 O O . PHE A 1 78 ? 0.118 13.452 5.568 1.00 85.50 78 PHE A O 1
ATOM 603 N N . LEU A 1 79 ? 1.703 11.865 5.618 1.00 80.31 79 LEU A N 1
ATOM 604 C CA . LEU A 1 79 ? 1.282 11.259 6.880 1.00 80.31 79 LEU A CA 1
ATOM 605 C C . LEU A 1 79 ? 1.372 12.239 8.056 1.00 80.31 79 LEU A C 1
ATOM 607 O O . LEU A 1 79 ? 0.457 12.279 8.877 1.00 80.31 79 LEU A O 1
ATOM 611 N N . TYR A 1 80 ? 2.416 13.064 8.155 1.00 76.12 80 TYR A N 1
ATOM 612 C CA . TYR A 1 80 ? 2.483 14.109 9.185 1.00 76.12 80 TYR A CA 1
ATOM 613 C C . TYR A 1 80 ? 1.382 15.164 9.030 1.00 76.12 80 TYR A C 1
ATOM 615 O O . TYR A 1 80 ? 0.857 15.643 10.034 1.00 76.12 80 TYR A O 1
ATOM 623 N N . GLY A 1 81 ? 0.990 15.478 7.794 1.00 73.69 81 GLY A N 1
ATOM 624 C CA . GLY A 1 81 ? -0.139 16.360 7.501 1.00 73.69 81 GLY A CA 1
ATOM 625 C C . GLY A 1 81 ? -1.507 15.788 7.888 1.00 73.69 81 GLY A C 1
ATOM 626 O O . GLY A 1 81 ? -2.464 16.546 7.981 1.00 73.69 81 GLY A O 1
ATOM 627 N N . LEU A 1 82 ? -1.615 14.480 8.151 1.00 73.31 82 LEU A N 1
ATOM 628 C CA . LEU A 1 82 ? -2.856 13.833 8.603 1.00 73.31 82 LEU A CA 1
ATOM 629 C C . LEU A 1 82 ? -3.076 13.910 10.124 1.00 73.31 82 LEU A C 1
ATOM 631 O O . LEU A 1 82 ? -3.969 13.234 10.630 1.00 73.31 82 LEU A O 1
ATOM 635 N N . ASN A 1 83 ? -2.259 14.665 10.871 1.00 61.31 83 ASN A N 1
ATOM 636 C CA . ASN A 1 83 ? -2.374 14.738 12.328 1.00 61.31 83 ASN A CA 1
ATOM 637 C C . ASN A 1 83 ? -3.817 15.064 12.784 1.00 61.31 83 ASN A C 1
ATOM 639 O O . ASN A 1 83 ? -4.432 15.993 12.263 1.00 61.31 83 ASN A O 1
ATOM 643 N N . PRO A 1 84 ? -4.331 14.383 13.825 1.00 53.09 84 PRO A N 1
ATOM 644 C CA . PRO A 1 84 ? -5.697 14.558 14.326 1.00 53.09 84 PRO A CA 1
ATOM 645 C C . PRO A 1 84 ? -5.935 15.883 15.077 1.00 53.09 84 PRO A C 1
ATOM 647 O O . PRO A 1 84 ? -6.995 16.062 15.666 1.00 53.09 84 PRO A O 1
ATOM 650 N N . LEU A 1 85 ? -4.996 16.837 15.054 1.00 43.28 85 LEU A N 1
ATOM 651 C CA . LEU A 1 85 ? -5.201 18.161 15.662 1.00 43.28 85 LEU A CA 1
ATOM 652 C C . LEU A 1 85 ? -6.315 18.974 14.978 1.00 43.28 85 LEU A C 1
ATOM 654 O O . LEU A 1 85 ? -6.837 19.899 15.588 1.00 43.28 85 LEU A O 1
ATOM 658 N N . ASP A 1 86 ? -6.745 18.584 13.777 1.00 43.69 86 ASP A N 1
ATOM 659 C CA . ASP A 1 86 ? -7.926 19.160 13.122 1.00 43.69 86 ASP A CA 1
ATOM 660 C C . ASP A 1 86 ? -9.245 18.439 13.493 1.00 43.69 86 ASP A C 1
ATOM 662 O O . ASP A 1 86 ? -10.314 18.822 13.020 1.00 43.69 86 ASP A O 1
ATOM 666 N N . GLN A 1 87 ? -9.204 17.399 14.340 1.00 44.78 87 GLN A N 1
ATOM 667 C CA . GLN A 1 87 ? -10.384 16.655 14.814 1.00 44.78 87 GLN A CA 1
ATOM 668 C C . GLN A 1 87 ? -10.857 17.060 16.227 1.00 44.78 87 GLN A C 1
ATOM 670 O O . GLN A 1 87 ? -11.828 16.494 16.725 1.00 44.78 87 GLN A O 1
ATOM 675 N N . GLU A 1 88 ? -10.273 18.086 16.861 1.00 36.91 88 GLU A N 1
ATOM 676 C CA . GLU A 1 88 ? -10.744 18.635 18.152 1.00 36.91 88 GLU A CA 1
ATOM 677 C C . GLU A 1 88 ? -11.997 19.535 18.037 1.00 36.91 88 GLU A C 1
ATOM 679 O O . GLU A 1 88 ? -12.204 20.466 18.817 1.00 36.91 88 GLU A O 1
ATOM 684 N N . THR A 1 89 ? -12.891 19.310 17.071 1.00 37.84 89 THR A N 1
ATOM 685 C CA . THR A 1 89 ? -14.162 20.053 17.023 1.00 37.84 89 THR A CA 1
ATOM 686 C C . THR A 1 89 ? -15.310 19.212 16.488 1.00 37.84 89 THR A C 1
ATOM 688 O O . THR A 1 89 ? -15.839 19.492 15.422 1.00 37.84 89 THR A O 1
ATOM 691 N N . SER A 1 90 ? -15.746 18.198 17.238 1.00 38.25 90 SER A N 1
ATOM 692 C CA . SER A 1 90 ? -17.169 17.827 17.282 1.00 38.25 90 SER A CA 1
ATOM 693 C C . SER A 1 90 ? -17.410 16.754 18.345 1.00 38.25 90 SER A C 1
ATOM 695 O O . SER A 1 90 ? -17.161 15.569 18.140 1.00 38.25 90 SER A O 1
ATOM 697 N N . VAL A 1 91 ? -17.949 17.187 19.485 1.00 41.97 91 VAL A N 1
ATOM 698 C CA . VAL A 1 91 ? -18.276 16.383 20.678 1.00 41.97 91 VAL A CA 1
ATOM 699 C C . VAL A 1 91 ? -19.440 15.390 20.438 1.00 41.97 91 VAL A C 1
ATOM 701 O O . VAL A 1 91 ? -19.934 14.791 21.380 1.00 41.97 91 VAL A O 1
ATOM 704 N N . ASN A 1 92 ? -19.892 15.164 19.195 1.00 37.28 92 ASN A N 1
ATOM 705 C CA . ASN A 1 92 ? -21.049 14.301 18.891 1.00 37.28 92 ASN A CA 1
ATOM 706 C C . ASN A 1 92 ? -20.913 13.465 17.601 1.00 37.28 92 ASN A C 1
ATOM 708 O O . ASN A 1 92 ? -21.915 13.198 16.938 1.00 37.28 92 ASN A O 1
ATOM 712 N N . THR A 1 93 ? -19.706 13.058 17.209 1.00 41.78 93 THR A N 1
ATOM 713 C CA . THR A 1 93 ? -19.504 12.291 15.960 1.00 41.78 93 THR A CA 1
ATOM 714 C C . THR A 1 93 ? -19.169 10.829 16.283 1.00 41.78 93 THR A C 1
ATOM 716 O O . THR A 1 93 ? -18.436 10.608 17.249 1.00 41.78 93 THR A O 1
ATOM 719 N N . PRO A 1 94 ? -19.700 9.834 15.535 1.00 43.78 94 PRO A N 1
ATOM 720 C CA . PRO A 1 94 ? -19.314 8.427 15.676 1.00 43.78 94 PRO A CA 1
ATOM 721 C C . PRO A 1 94 ? -17.792 8.264 15.578 1.00 43.78 94 PRO A C 1
ATOM 723 O O . PRO A 1 94 ? -17.122 9.167 15.074 1.00 43.78 94 PRO A O 1
ATOM 726 N N . ALA A 1 95 ? -17.268 7.142 16.082 1.00 49.78 95 ALA A N 1
ATOM 727 C CA . ALA A 1 95 ? -15.836 6.839 16.153 1.00 49.78 95 ALA A CA 1
ATOM 728 C C . ALA A 1 95 ? -15.055 7.330 14.914 1.00 49.78 95 ALA A C 1
ATOM 730 O O . ALA A 1 95 ? -15.561 7.217 13.794 1.00 49.78 95 ALA A O 1
ATOM 731 N N . PRO A 1 96 ? -13.849 7.903 15.095 1.00 59.06 96 PRO A N 1
ATOM 732 C CA . PRO A 1 96 ? -13.081 8.446 13.986 1.00 59.06 96 PRO A CA 1
ATOM 733 C C . PRO A 1 96 ? -12.799 7.331 12.981 1.00 59.06 96 PRO A C 1
ATOM 735 O O . PRO A 1 96 ? -12.084 6.382 13.285 1.00 59.06 96 PRO A O 1
ATOM 738 N N . SER A 1 97 ? -13.380 7.463 11.791 1.00 70.25 97 SER A N 1
ATOM 739 C CA . SER A 1 97 ? -13.149 6.578 10.656 1.00 70.25 97 SER A CA 1
ATOM 740 C C . SER A 1 97 ? -11.660 6.295 10.464 1.00 70.25 97 SER A C 1
ATOM 742 O O . SER A 1 97 ? -10.874 7.226 10.252 1.00 70.25 97 SER A O 1
ATOM 744 N N . ARG A 1 98 ? -11.275 5.016 10.530 1.00 78.69 98 ARG A N 1
ATOM 745 C CA . ARG A 1 98 ? -9.884 4.567 10.388 1.00 78.69 98 ARG A CA 1
ATOM 746 C C . ARG A 1 98 ? -9.359 4.991 9.006 1.00 78.69 98 ARG A C 1
ATOM 748 O O . ARG A 1 98 ? -9.999 4.694 7.996 1.00 78.69 98 ARG A O 1
ATOM 755 N N . PRO A 1 99 ? -8.235 5.719 8.886 1.00 83.88 99 PRO A N 1
ATOM 756 C CA . PRO A 1 99 ? -7.733 6.136 7.579 1.00 83.88 99 PRO A CA 1
ATOM 757 C C . PRO A 1 99 ? -7.252 4.935 6.758 1.00 83.88 99 PRO A C 1
ATOM 759 O O . PRO A 1 99 ? -6.459 4.135 7.249 1.00 83.88 99 PRO A O 1
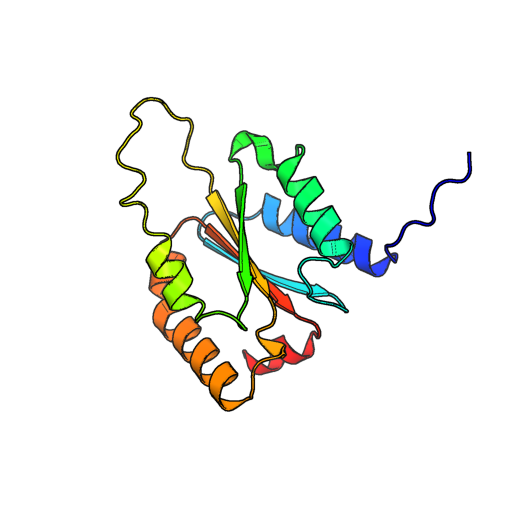ATOM 762 N N . LEU A 1 100 ? -7.676 4.843 5.496 1.00 85.88 100 LEU A N 1
ATOM 763 C CA . LEU A 1 100 ? -7.140 3.905 4.507 1.00 85.88 100 LEU A CA 1
ATOM 764 C C . LEU A 1 100 ? -6.399 4.695 3.433 1.00 85.88 100 LEU A C 1
ATOM 766 O O . LEU A 1 100 ? -7.001 5.405 2.631 1.00 85.88 100 LEU A O 1
ATOM 770 N N . ILE A 1 101 ? -5.079 4.581 3.424 1.00 88.06 101 ILE A N 1
ATOM 771 C CA . ILE A 1 101 ? -4.198 5.346 2.551 1.00 88.06 101 ILE A CA 1
ATOM 772 C C . ILE A 1 101 ? -3.766 4.459 1.395 1.00 88.06 101 ILE A C 1
ATOM 774 O O . ILE A 1 101 ? -2.989 3.526 1.580 1.00 88.06 101 ILE A O 1
ATOM 778 N N . MET A 1 102 ? -4.241 4.771 0.196 1.00 88.69 102 MET A N 1
ATOM 779 C CA . MET A 1 102 ? -3.862 4.095 -1.039 1.00 88.69 102 MET A CA 1
ATOM 780 C C . MET A 1 102 ? -2.677 4.839 -1.658 1.00 88.69 102 MET A C 1
ATOM 782 O O . MET A 1 102 ? -2.831 5.926 -2.215 1.00 88.69 102 MET A O 1
ATOM 786 N N . ALA A 1 103 ? -1.477 4.288 -1.509 1.00 89.19 103 ALA A N 1
ATOM 787 C CA . ALA A 1 103 ? -0.224 4.877 -1.960 1.00 89.19 103 ALA A CA 1
ATOM 788 C C . ALA A 1 103 ? 0.192 4.312 -3.326 1.00 89.19 103 ALA A C 1
ATOM 790 O O . ALA A 1 103 ? 0.394 3.107 -3.468 1.00 89.19 103 ALA A O 1
ATOM 791 N N . PHE A 1 104 ? 0.371 5.186 -4.317 1.00 88.19 104 PHE A N 1
ATOM 792 C CA . PHE A 1 104 ? 0.625 4.812 -5.711 1.00 88.19 104 PHE A CA 1
ATOM 793 C C . PHE A 1 104 ? 1.976 5.317 -6.230 1.00 88.19 104 PHE A C 1
ATOM 795 O O . PHE A 1 104 ? 2.384 6.452 -5.953 1.00 88.19 104 PHE A O 1
ATOM 802 N N . GLY A 1 105 ? 2.624 4.505 -7.072 1.00 85.56 105 GLY A N 1
ATOM 803 C CA . GLY A 1 105 ? 3.721 4.939 -7.946 1.00 85.56 105 GLY A CA 1
ATOM 804 C C . GLY A 1 105 ? 5.111 4.979 -7.308 1.00 85.56 105 GLY A C 1
ATOM 805 O O . GLY A 1 105 ? 6.003 5.643 -7.835 1.00 85.56 105 GLY A O 1
ATOM 806 N N . ILE A 1 106 ? 5.327 4.289 -6.185 1.00 84.12 106 ILE A N 1
ATOM 807 C CA . ILE A 1 106 ? 6.657 4.188 -5.557 1.00 84.12 106 ILE A CA 1
ATOM 808 C C . ILE A 1 106 ? 7.676 3.472 -6.462 1.00 84.12 106 ILE A C 1
ATOM 810 O O . ILE A 1 106 ? 8.860 3.810 -6.499 1.00 84.12 106 ILE A O 1
ATOM 814 N N . ASP A 1 107 ? 7.192 2.522 -7.253 1.00 79.19 107 ASP A N 1
ATOM 815 C CA . ASP A 1 107 ? 7.906 1.752 -8.267 1.00 79.19 107 ASP A CA 1
ATOM 816 C C . ASP A 1 107 ? 8.223 2.568 -9.532 1.00 79.19 107 ASP A C 1
ATOM 818 O O . ASP A 1 107 ? 9.123 2.209 -10.291 1.00 79.19 107 ASP A O 1
ATOM 822 N N . GLN A 1 108 ? 7.546 3.699 -9.734 1.00 81.31 108 GLN A N 1
ATOM 823 C CA . GLN A 1 108 ? 7.791 4.631 -10.841 1.00 81.31 108 GLN A CA 1
ATOM 824 C C . GLN A 1 108 ? 8.828 5.708 -10.494 1.00 81.31 108 GLN A C 1
ATOM 826 O O . GLN A 1 108 ? 9.279 6.444 -11.370 1.00 81.31 108 GLN A O 1
ATOM 831 N N . LEU A 1 109 ? 9.224 5.814 -9.222 1.00 83.12 109 LEU A N 1
ATOM 832 C CA . LEU A 1 109 ? 10.255 6.754 -8.798 1.00 83.12 109 LEU A CA 1
ATOM 833 C C . LEU A 1 109 ? 11.633 6.364 -9.337 1.00 83.12 109 LEU A C 1
ATOM 835 O O . LEU A 1 109 ? 11.997 5.183 -9.361 1.00 83.12 109 LEU A O 1
ATOM 839 N N . GLU A 1 110 ? 12.437 7.380 -9.667 1.00 84.94 110 GLU A N 1
ATOM 840 C CA . GLU A 1 110 ? 13.868 7.205 -9.913 1.00 84.94 110 GLU A CA 1
ATOM 841 C C . GLU A 1 110 ? 14.544 6.546 -8.703 1.00 84.94 110 GLU A C 1
ATOM 843 O O . GLU A 1 110 ? 14.234 6.869 -7.550 1.00 84.94 110 GLU A O 1
ATOM 848 N N . ILE A 1 111 ? 15.507 5.657 -8.966 1.00 83.50 111 ILE A N 1
ATOM 849 C CA . ILE A 1 111 ? 16.174 4.823 -7.951 1.00 83.50 111 ILE A CA 1
ATOM 850 C C . ILE A 1 111 ? 16.635 5.633 -6.721 1.00 83.50 111 ILE A C 1
ATOM 852 O O . ILE A 1 111 ? 16.320 5.218 -5.603 1.00 83.50 111 ILE A O 1
ATOM 856 N N . PRO A 1 112 ? 17.305 6.801 -6.850 1.00 84.69 112 PRO A N 1
ATOM 857 C CA . PRO A 1 112 ? 17.746 7.560 -5.677 1.00 84.69 112 PRO A CA 1
ATOM 858 C C . PRO A 1 112 ? 16.587 8.054 -4.804 1.00 84.69 112 PRO A C 1
ATOM 860 O O . PRO A 1 112 ? 16.661 7.994 -3.575 1.00 84.69 112 PRO A O 1
ATOM 863 N N . ARG A 1 113 ? 15.499 8.522 -5.432 1.00 84.00 113 ARG A N 1
ATOM 864 C CA . ARG A 1 113 ? 14.309 9.008 -4.726 1.00 84.00 113 ARG A CA 1
ATOM 865 C C . ARG A 1 113 ? 13.567 7.852 -4.066 1.00 84.00 113 ARG A C 1
ATOM 867 O O . ARG A 1 113 ? 13.209 7.970 -2.899 1.00 84.00 113 ARG A O 1
ATOM 874 N N . ARG A 1 114 ? 13.419 6.725 -4.768 1.00 83.06 114 ARG A N 1
ATOM 875 C CA . ARG A 1 114 ? 12.833 5.495 -4.223 1.00 83.06 114 ARG A CA 1
ATOM 876 C C . ARG A 1 114 ? 13.564 5.055 -2.957 1.00 83.06 114 ARG A C 1
ATOM 878 O O . ARG A 1 114 ? 12.939 4.947 -1.911 1.00 83.06 114 ARG A O 1
ATOM 885 N N . ILE A 1 115 ? 14.888 4.894 -3.016 1.00 83.00 115 ILE A N 1
ATOM 886 C CA . ILE A 1 115 ? 15.702 4.487 -1.857 1.00 83.00 115 ILE A CA 1
ATOM 887 C C . ILE A 1 115 ? 15.500 5.440 -0.673 1.00 83.00 115 ILE A C 1
ATOM 889 O O . ILE A 1 115 ? 15.429 4.995 0.472 1.00 83.00 115 ILE A O 1
ATOM 893 N N . ASN A 1 116 ? 15.411 6.748 -0.924 1.00 85.19 116 ASN A N 1
ATOM 894 C CA . ASN A 1 116 ? 15.182 7.730 0.132 1.00 85.19 116 ASN A CA 1
ATOM 895 C C . ASN A 1 116 ? 13.799 7.563 0.784 1.00 85.19 116 ASN A C 1
ATOM 897 O O . ASN A 1 116 ? 13.709 7.537 2.008 1.00 85.19 116 ASN A O 1
ATOM 901 N N . GLU A 1 117 ? 12.738 7.387 -0.007 1.00 84.06 117 GLU A N 1
ATOM 902 C CA . GLU A 1 117 ? 11.388 7.133 0.515 1.00 84.06 117 GLU A CA 1
ATOM 903 C C . GLU A 1 117 ? 11.322 5.835 1.330 1.00 84.06 117 GLU A C 1
ATOM 905 O O . GLU A 1 117 ? 10.758 5.825 2.422 1.00 84.06 117 GLU A O 1
ATOM 910 N N . LEU A 1 118 ? 11.975 4.766 0.864 1.00 81.38 118 LEU A N 1
ATOM 911 C CA . LEU A 1 118 ? 12.058 3.495 1.591 1.00 81.38 118 LEU A CA 1
ATOM 912 C C . LEU A 1 118 ? 12.800 3.632 2.922 1.00 81.38 118 LEU A C 1
ATOM 914 O O . LEU A 1 118 ? 12.347 3.138 3.953 1.00 81.38 118 LEU A O 1
ATOM 918 N N . LYS A 1 119 ? 13.927 4.352 2.932 1.00 82.62 119 LYS A N 1
ATOM 919 C CA . LYS A 1 119 ? 14.668 4.640 4.167 1.00 82.62 119 LYS A CA 1
ATOM 920 C C . LYS A 1 119 ? 13.824 5.444 5.149 1.00 82.62 119 LYS A C 1
ATOM 922 O O . LYS A 1 119 ? 13.800 5.117 6.330 1.00 82.62 119 LYS A O 1
ATOM 927 N N . ARG A 1 120 ? 13.121 6.471 4.669 1.00 80.88 120 ARG A N 1
ATOM 928 C CA . ARG A 1 120 ? 12.221 7.297 5.486 1.00 80.88 120 ARG A CA 1
ATOM 929 C C . ARG A 1 120 ? 11.080 6.479 6.077 1.00 80.88 120 ARG A C 1
ATOM 931 O O . ARG A 1 120 ? 10.778 6.646 7.252 1.00 80.88 120 ARG A O 1
ATOM 938 N N . LEU A 1 121 ? 10.505 5.570 5.294 1.00 79.00 121 LEU A N 1
ATOM 939 C CA . LEU A 1 121 ? 9.511 4.608 5.758 1.00 79.00 121 LEU A CA 1
ATOM 940 C C . LEU A 1 121 ? 10.062 3.702 6.856 1.00 79.00 121 LEU A C 1
ATOM 942 O O . LEU A 1 121 ? 9.429 3.575 7.895 1.00 79.00 121 LEU A O 1
ATOM 946 N N . ASN A 1 122 ? 11.253 3.130 6.666 1.00 76.44 122 ASN A N 1
ATOM 947 C CA . ASN A 1 122 ? 11.882 2.268 7.667 1.00 76.44 122 ASN A CA 1
ATOM 948 C C . ASN A 1 122 ? 12.195 3.007 8.973 1.00 76.44 122 ASN A C 1
ATOM 950 O O . ASN A 1 122 ? 12.002 2.445 10.046 1.00 76.44 122 ASN A O 1
ATOM 954 N N . VAL A 1 123 ? 12.646 4.262 8.891 1.00 78.50 123 VAL A N 1
ATOM 955 C CA . VAL A 1 123 ? 12.940 5.096 10.069 1.00 78.50 123 VAL A CA 1
ATOM 956 C C . VAL A 1 123 ? 11.659 5.553 10.769 1.00 78.50 123 VAL A C 1
ATOM 958 O O . VAL A 1 123 ? 11.587 5.515 11.990 1.00 78.50 123 VAL A O 1
ATOM 961 N N . GLY A 1 124 ? 10.639 5.969 10.015 1.00 70.00 124 GLY A N 1
ATOM 962 C CA . GLY A 1 124 ? 9.361 6.433 10.562 1.00 70.00 124 GLY A CA 1
ATOM 963 C C . GLY A 1 124 ? 8.414 5.308 10.975 1.00 70.00 124 GLY A C 1
ATOM 964 O O . GLY A 1 124 ? 7.378 5.578 11.572 1.00 70.00 124 GLY A O 1
ATOM 965 N N . ARG A 1 125 ? 8.761 4.055 10.663 1.00 72.25 125 ARG A N 1
ATOM 966 C CA . ARG A 1 125 ? 7.909 2.870 10.784 1.00 72.25 125 ARG A CA 1
ATOM 967 C C . ARG A 1 125 ? 7.249 2.746 12.153 1.00 72.25 125 ARG A C 1
ATOM 969 O O . ARG A 1 125 ? 6.054 2.494 12.224 1.00 72.25 125 ARG A O 1
ATOM 976 N N . GLU A 1 126 ? 8.015 2.932 13.223 1.00 67.75 126 GLU A N 1
ATOM 977 C CA . GLU A 1 126 ? 7.513 2.818 14.598 1.00 67.75 126 GLU A CA 1
ATOM 978 C C . GLU A 1 126 ? 6.433 3.867 14.884 1.00 67.75 126 GLU A C 1
ATOM 980 O O . GLU A 1 126 ? 5.335 3.515 15.297 1.00 67.75 126 GLU A O 1
ATOM 985 N N . SER A 1 127 ? 6.676 5.128 14.520 1.00 68.38 127 SER A N 1
ATOM 986 C CA . SER A 1 127 ? 5.695 6.212 14.657 1.00 68.38 127 SER A CA 1
ATOM 987 C C . SER A 1 127 ? 4.469 6.054 13.750 1.00 68.38 127 SER A C 1
ATOM 989 O O . SER A 1 127 ? 3.434 6.674 13.993 1.00 68.38 127 SER A O 1
ATOM 991 N N . LEU A 1 128 ? 4.575 5.262 12.677 1.00 69.00 128 LEU A N 1
ATOM 992 C CA . LEU A 1 128 ? 3.437 4.893 11.837 1.00 69.00 128 LEU A CA 1
ATOM 993 C C . LEU A 1 128 ? 2.606 3.777 12.482 1.00 69.00 128 LEU A C 1
ATOM 995 O O . LEU A 1 128 ? 1.385 3.863 12.433 1.00 69.00 128 LEU A O 1
ATOM 999 N N . PHE A 1 129 ? 3.249 2.786 13.113 1.00 67.00 129 PHE A N 1
ATOM 1000 C CA . PHE A 1 129 ? 2.593 1.678 13.826 1.00 67.00 129 PHE A CA 1
ATOM 1001 C C . PHE A 1 129 ? 1.844 2.096 15.100 1.00 67.00 129 PHE A C 1
ATOM 1003 O O . PHE A 1 129 ? 1.061 1.323 15.645 1.00 67.00 129 PHE A O 1
ATOM 1010 N N . GLU A 1 130 ? 2.069 3.317 15.577 1.00 67.12 130 GLU A N 1
ATOM 1011 C CA . GLU A 1 130 ? 1.309 3.911 16.681 1.00 67.12 130 GLU A CA 1
ATOM 1012 C C . GLU A 1 130 ? -0.020 4.540 16.223 1.00 67.12 130 GLU A C 1
ATOM 1014 O O . GLU A 1 130 ? -0.830 4.951 17.054 1.00 67.12 130 GLU A O 1
ATOM 1019 N N . ARG A 1 131 ? -0.263 4.640 14.909 1.00 70.31 131 ARG A N 1
ATOM 1020 C CA . ARG A 1 131 ? -1.453 5.287 14.338 1.00 70.31 131 ARG A CA 1
ATOM 1021 C C . ARG A 1 131 ? -2.426 4.234 13.836 1.00 70.31 131 ARG A C 1
ATOM 1023 O O . ARG A 1 131 ? -2.082 3.478 12.935 1.00 70.31 131 ARG A O 1
ATOM 1030 N N . ASP A 1 132 ? -3.646 4.203 14.353 1.00 78.00 132 ASP A N 1
ATOM 1031 C CA . ASP A 1 132 ? -4.680 3.283 13.870 1.00 78.00 132 ASP A CA 1
ATOM 1032 C C . ASP A 1 132 ? -5.097 3.632 12.426 1.00 78.00 132 ASP A C 1
ATOM 1034 O O . ASP A 1 132 ? -5.932 4.505 12.200 1.00 78.00 132 ASP A O 1
ATOM 1038 N N . MET A 1 133 ? -4.427 3.029 11.436 1.00 82.81 133 MET A N 1
ATOM 1039 C CA . MET A 1 133 ? -4.603 3.300 10.005 1.00 82.81 133 MET A CA 1
ATOM 1040 C C . MET A 1 133 ? -4.166 2.122 9.130 1.00 82.81 133 MET A C 1
ATOM 1042 O O . MET A 1 133 ? -3.311 1.319 9.503 1.00 82.81 133 MET A O 1
ATOM 1046 N N . VAL A 1 134 ? -4.683 2.067 7.909 1.00 83.94 134 VAL A N 1
ATOM 1047 C CA . VAL A 1 134 ? -4.246 1.122 6.881 1.00 83.94 134 VAL A CA 1
ATOM 1048 C C . VAL A 1 134 ? -3.447 1.865 5.824 1.00 83.94 134 VAL A C 1
ATOM 1050 O O . VAL A 1 134 ? -3.912 2.849 5.256 1.00 83.94 134 VAL A O 1
ATOM 1053 N N . LEU A 1 135 ? -2.246 1.382 5.534 1.00 85.44 135 LEU A N 1
ATOM 1054 C CA . LEU A 1 135 ? -1.394 1.880 4.464 1.00 85.44 135 LEU A CA 1
ATOM 1055 C C . LEU A 1 135 ? -1.278 0.808 3.383 1.00 85.44 135 LEU A C 1
ATOM 1057 O O . LEU A 1 135 ? -0.640 -0.221 3.586 1.00 85.44 135 LEU A O 1
ATOM 1061 N N . MET A 1 136 ? -1.895 1.053 2.234 1.00 87.56 136 MET A N 1
ATOM 1062 C CA . MET A 1 136 ? -1.930 0.137 1.103 1.00 87.56 136 MET A CA 1
ATOM 1063 C C . MET A 1 136 ? -1.032 0.645 -0.025 1.00 87.56 136 MET A C 1
ATOM 1065 O O . MET A 1 136 ? -1.343 1.639 -0.678 1.00 87.56 136 MET A O 1
ATOM 1069 N N . PHE A 1 137 ? 0.075 -0.045 -0.274 1.00 85.88 137 PHE A N 1
ATOM 1070 C CA . PHE A 1 137 ? 0.973 0.236 -1.389 1.00 85.88 137 PHE A CA 1
ATOM 1071 C C . PHE A 1 137 ? 0.504 -0.482 -2.647 1.00 85.88 137 PHE A C 1
ATOM 1073 O O . PHE A 1 137 ? 0.521 -1.708 -2.689 1.00 85.88 137 PHE A O 1
ATOM 1080 N N . TRP A 1 138 ? 0.147 0.276 -3.678 1.00 85.31 138 TRP A N 1
ATOM 1081 C CA . TRP A 1 138 ? -0.182 -0.25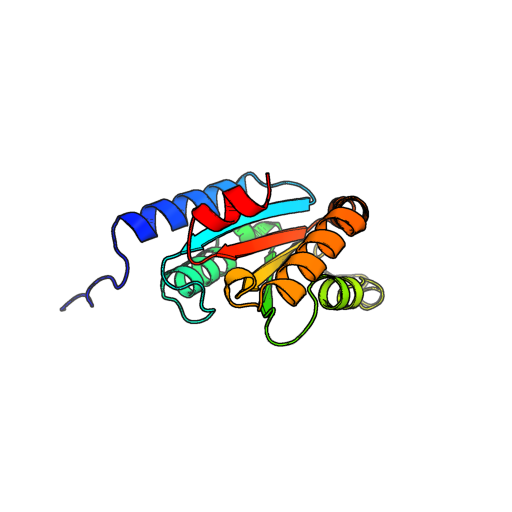1 -4.998 1.00 85.31 138 TRP A CA 1
ATOM 1082 C C . TRP A 1 138 ? 1.073 -0.332 -5.859 1.00 85.31 138 TRP A C 1
ATOM 1084 O O . TRP A 1 138 ? 1.688 0.686 -6.192 1.00 85.31 138 TRP A O 1
ATOM 1094 N N . LEU A 1 139 ? 1.445 -1.554 -6.225 1.00 80.94 139 LEU A N 1
ATOM 1095 C CA . LEU A 1 139 ? 2.692 -1.888 -6.905 1.00 80.94 139 LEU A CA 1
ATOM 1096 C C . LEU A 1 139 ? 2.404 -2.550 -8.247 1.00 80.94 139 LEU A C 1
ATOM 1098 O O . LEU A 1 139 ? 1.511 -3.387 -8.336 1.00 80.94 139 LEU A O 1
ATOM 1102 N N . ASN A 1 140 ? 3.190 -2.228 -9.279 1.00 73.38 140 ASN A N 1
ATOM 1103 C CA . ASN A 1 140 ? 3.007 -2.843 -10.595 1.00 73.38 140 ASN A CA 1
ATOM 1104 C C . ASN A 1 140 ? 3.517 -4.295 -10.634 1.00 73.38 140 ASN A C 1
ATOM 1106 O O . ASN A 1 140 ? 3.034 -5.118 -11.408 1.00 73.38 140 ASN A O 1
ATOM 1110 N N . LYS A 1 141 ? 4.527 -4.626 -9.813 1.00 70.00 141 LYS A N 1
ATOM 1111 C CA . LYS A 1 141 ? 5.236 -5.911 -9.891 1.00 70.00 141 LYS A CA 1
ATOM 1112 C C . LYS A 1 141 ? 5.591 -6.497 -8.521 1.00 70.00 141 LYS A C 1
ATOM 1114 O O . LYS A 1 141 ? 6.057 -5.756 -7.656 1.00 70.00 141 LYS A O 1
ATOM 1119 N N . PRO A 1 142 ? 5.518 -7.835 -8.359 1.00 65.62 142 PRO A N 1
ATOM 1120 C CA . PRO A 1 142 ? 5.901 -8.522 -7.123 1.00 65.62 142 PRO A CA 1
ATOM 1121 C C . PRO A 1 142 ? 7.392 -8.389 -6.797 1.00 65.62 142 PRO A C 1
ATOM 1123 O O . PRO A 1 142 ? 7.749 -8.385 -5.625 1.00 65.62 142 PRO A O 1
ATOM 1126 N N . GLN A 1 143 ? 8.262 -8.226 -7.807 1.00 65.75 143 GLN A N 1
ATOM 1127 C CA . GLN A 1 143 ? 9.715 -8.083 -7.601 1.00 65.75 143 GLN A CA 1
ATOM 1128 C C . GLN A 1 143 ? 10.079 -6.862 -6.748 1.00 65.75 143 GLN A C 1
ATOM 1130 O O . GLN A 1 143 ? 11.159 -6.813 -6.169 1.00 65.75 143 GLN A O 1
ATOM 1135 N N . PHE A 1 144 ? 9.175 -5.886 -6.636 1.00 62.88 144 PHE A N 1
ATOM 1136 C CA . PHE A 1 144 ? 9.362 -4.753 -5.743 1.00 62.88 144 PHE A CA 1
ATOM 1137 C C . PHE A 1 144 ? 9.443 -5.186 -4.273 1.00 62.88 144 PHE A C 1
ATOM 1139 O O . PHE A 1 144 ? 10.166 -4.564 -3.511 1.00 62.88 144 PHE A O 1
ATOM 1146 N N . LEU A 1 145 ? 8.780 -6.276 -3.871 1.00 61.66 145 LEU A N 1
ATOM 1147 C CA . LEU A 1 145 ? 8.858 -6.800 -2.502 1.00 61.66 145 LEU A CA 1
ATOM 1148 C C . LEU A 1 145 ? 10.232 -7.397 -2.170 1.00 61.66 145 LEU A C 1
ATOM 1150 O O . LEU A 1 145 ? 10.636 -7.383 -1.007 1.00 61.66 145 LEU A O 1
ATOM 1154 N N . ASP A 1 146 ? 10.967 -7.878 -3.174 1.00 61.62 146 ASP A N 1
ATOM 1155 C CA . ASP A 1 146 ? 12.338 -8.359 -2.985 1.00 61.62 146 ASP A CA 1
ATOM 1156 C C . ASP A 1 146 ? 13.316 -7.197 -2.736 1.00 61.62 146 ASP A C 1
ATOM 1158 O O . ASP A 1 146 ? 14.333 -7.393 -2.081 1.00 61.62 146 ASP A O 1
ATOM 1162 N N . GLU A 1 147 ? 12.993 -5.971 -3.175 1.00 57.16 147 GLU A N 1
ATOM 1163 C CA . GLU A 1 147 ? 13.772 -4.759 -2.856 1.00 57.16 147 GLU A CA 1
ATOM 1164 C C . GLU A 1 147 ? 13.585 -4.298 -1.390 1.00 57.16 147 GLU A C 1
ATOM 1166 O O . GLU A 1 147 ? 14.317 -3.422 -0.927 1.00 57.16 147 GLU A O 1
ATOM 1171 N N . PHE A 1 148 ? 12.613 -4.864 -0.657 1.00 53.34 148 PHE A N 1
ATOM 1172 C CA . PHE A 1 148 ? 12.280 -4.503 0.733 1.00 53.34 148 PHE A CA 1
ATOM 1173 C C . PHE A 1 148 ? 12.846 -5.464 1.782 1.00 53.34 148 PHE A C 1
ATOM 1175 O O . PHE A 1 148 ? 12.807 -5.132 2.970 1.00 53.34 148 PHE A O 1
ATOM 1182 N N . ARG A 1 149 ? 13.302 -6.652 1.372 1.00 50.25 149 ARG A N 1
ATOM 1183 C CA . ARG A 1 149 ? 13.874 -7.676 2.259 1.00 50.25 149 ARG A CA 1
ATOM 1184 C C . ARG A 1 149 ? 15.359 -7.439 2.506 1.00 50.25 149 ARG A C 1
ATOM 1186 O O . ARG A 1 149 ? 15.774 -7.675 3.662 1.00 50.25 149 ARG A O 1
#

Sequence (149 aa):
MATAPDPLTSADHNELDSLVTTLELSSGTTIIFAIAPESGPKHPVVEQFTSVVNQEAFSEEGFQVRNFFYSQDSLINFLYGLNPLDQETSVNTPAPSRPLIMAFGIDQLEIPRRINELKRLNVGRESLFERDMVLMFWLNKPQFLDEFR